Protein AF-C5L821-F1 (afdb_monomer)

Structure (mmCIF, N/CA/C/O backbone):
data_AF-C5L821-F1
#
_entry.id   AF-C5L821-F1
#
loop_
_atom_site.group_PDB
_atom_site.id
_atom_site.type_symbol
_atom_site.label_atom_id
_atom_site.label_alt_id
_atom_site.label_comp_id
_atom_site.label_asym_id
_atom_site.label_entity_id
_atom_site.label_seq_id
_atom_site.pdbx_PDB_ins_code
_atom_site.Cartn_x
_atom_site.Cartn_y
_atom_site.Cartn_z
_atom_site.occupancy
_atom_site.B_iso_or_equiv
_atom_site.auth_seq_id
_atom_site.auth_comp_id
_atom_site.auth_asym_id
_atom_site.auth_atom_id
_atom_site.pdbx_PDB_model_num
ATOM 1 N N . THR A 1 1 ? 1.008 -5.599 20.189 1.00 74.88 1 THR A N 1
ATOM 2 C CA . THR A 1 1 ? 1.388 -6.788 19.383 1.00 74.88 1 THR A CA 1
ATOM 3 C C . THR A 1 1 ? 0.290 -7.284 18.446 1.00 74.88 1 THR A C 1
ATOM 5 O O . THR A 1 1 ? 0.618 -7.687 17.339 1.00 74.88 1 THR A O 1
ATOM 8 N N . ILE A 1 2 ? -1.000 -7.257 18.820 1.0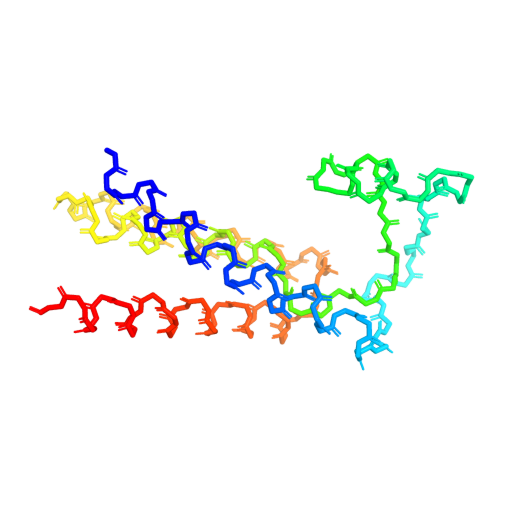0 89.00 2 ILE A N 1
ATOM 9 C CA . ILE A 1 2 ? -2.075 -7.816 17.971 1.00 89.00 2 ILE A CA 1
ATOM 10 C C . ILE A 1 2 ? -2.342 -7.025 16.680 1.00 89.00 2 ILE A C 1
ATOM 12 O O . ILE A 1 2 ? -2.485 -7.634 15.627 1.00 89.00 2 ILE A O 1
ATOM 16 N N . VAL A 1 3 ? -2.323 -5.687 16.737 1.00 91.50 3 VAL A N 1
ATOM 17 C CA . VAL A 1 3 ? -2.521 -4.819 15.560 1.00 91.50 3 VAL A CA 1
ATOM 18 C C . VAL A 1 3 ? -1.458 -5.098 14.500 1.00 91.50 3 VAL A C 1
ATOM 20 O O . VAL A 1 3 ? -1.793 -5.395 13.363 1.00 91.50 3 VAL A O 1
ATOM 23 N N . LEU A 1 4 ? -0.184 -5.132 14.905 1.00 91.12 4 LEU A N 1
ATOM 24 C CA . LEU A 1 4 ? 0.931 -5.418 14.002 1.00 91.12 4 LEU A CA 1
ATOM 25 C C . LEU A 1 4 ? 0.790 -6.782 13.309 1.00 91.12 4 LEU A C 1
ATOM 27 O O . LEU A 1 4 ? 0.979 -6.868 12.102 1.00 91.12 4 LEU A O 1
ATOM 31 N N . LYS A 1 5 ? 0.405 -7.837 14.041 1.00 92.56 5 LYS A N 1
ATOM 32 C CA . LYS A 1 5 ? 0.174 -9.169 13.451 1.00 92.56 5 LYS A CA 1
ATOM 33 C C . LYS A 1 5 ? -0.914 -9.136 12.374 1.00 92.56 5 LYS A C 1
ATOM 35 O O . LYS A 1 5 ? -0.737 -9.732 11.317 1.00 92.56 5 LYS A O 1
ATOM 40 N N . ARG A 1 6 ? -2.017 -8.425 12.633 1.00 93.19 6 ARG A N 1
ATOM 41 C CA . ARG A 1 6 ? -3.134 -8.267 11.685 1.00 93.19 6 ARG A CA 1
ATOM 42 C C . ARG A 1 6 ? -2.693 -7.521 10.431 1.00 93.19 6 ARG A C 1
ATOM 44 O O . ARG A 1 6 ? -2.955 -7.982 9.326 1.00 93.19 6 ARG A O 1
ATOM 51 N N . THR A 1 7 ? -1.974 -6.416 10.607 1.00 93.81 7 THR A N 1
ATOM 52 C CA . THR A 1 7 ? -1.451 -5.618 9.495 1.00 93.81 7 THR A CA 1
ATOM 53 C C . THR A 1 7 ? -0.464 -6.413 8.646 1.00 93.81 7 THR A C 1
ATOM 55 O O . THR A 1 7 ? -0.573 -6.389 7.425 1.00 93.81 7 THR A O 1
ATOM 58 N N . LEU A 1 8 ? 0.456 -7.160 9.267 1.00 94.69 8 LEU A N 1
ATOM 59 C CA . LEU A 1 8 ? 1.422 -7.993 8.545 1.00 94.69 8 LEU A CA 1
ATOM 60 C C . LEU A 1 8 ? 0.746 -9.141 7.788 1.00 94.69 8 LEU A C 1
ATOM 62 O O . LEU A 1 8 ? 1.117 -9.401 6.650 1.00 94.69 8 LEU A O 1
ATOM 66 N N . LEU A 1 9 ? -0.262 -9.794 8.376 1.00 95.19 9 LEU A N 1
ATOM 67 C CA . LEU A 1 9 ? -1.012 -10.859 7.706 1.00 95.19 9 LEU A CA 1
ATOM 68 C C . LEU A 1 9 ? -1.765 -10.336 6.476 1.00 95.19 9 LEU A C 1
ATOM 70 O O . LEU A 1 9 ? -1.649 -10.905 5.394 1.00 95.19 9 LEU A O 1
ATOM 74 N N . LEU A 1 10 ? -2.521 -9.247 6.629 1.00 96.19 10 LEU A N 1
ATOM 75 C CA . LEU A 1 10 ? -3.290 -8.665 5.525 1.00 96.19 10 LEU A CA 1
ATOM 76 C C . LEU A 1 10 ? -2.378 -8.054 4.455 1.00 96.19 10 LEU A C 1
ATOM 78 O O . LEU A 1 10 ? -2.667 -8.172 3.266 1.00 96.19 10 LEU A O 1
ATOM 82 N N . GLY A 1 11 ? -1.248 -7.477 4.870 1.00 95.62 11 GLY A N 1
ATOM 83 C CA . GLY A 1 11 ? -0.178 -7.059 3.970 1.00 95.62 11 GLY A CA 1
ATOM 84 C C . GLY A 1 11 ? 0.380 -8.232 3.172 1.00 95.62 11 GLY A C 1
ATOM 85 O O . GLY A 1 11 ? 0.440 -8.149 1.950 1.00 95.62 11 GLY A O 1
ATOM 86 N N . ALA A 1 12 ? 0.722 -9.341 3.833 1.00 95.00 12 ALA A N 1
ATOM 87 C CA . ALA A 1 12 ? 1.229 -10.539 3.169 1.00 95.00 12 ALA A CA 1
ATOM 88 C C . ALA A 1 12 ? 0.237 -11.069 2.125 1.00 95.00 12 ALA A C 1
ATOM 90 O O . ALA A 1 12 ? 0.629 -11.282 0.986 1.00 95.00 12 ALA A O 1
ATOM 91 N N . ILE A 1 13 ? -1.052 -11.184 2.467 1.00 95.00 13 ILE A N 1
ATOM 92 C CA . ILE A 1 13 ? -2.095 -11.619 1.523 1.00 95.00 13 ILE A CA 1
ATOM 93 C C . ILE A 1 13 ? -2.151 -10.696 0.296 1.00 95.00 13 ILE A C 1
ATOM 95 O O . ILE A 1 13 ? -2.138 -11.180 -0.836 1.00 95.00 13 ILE A O 1
ATOM 99 N N . GLY A 1 14 ? -2.170 -9.375 0.503 1.00 94.94 14 GLY A N 1
ATOM 100 C CA . GLY A 1 14 ? -2.202 -8.406 -0.595 1.00 94.94 14 GLY A CA 1
ATOM 101 C C . GLY A 1 14 ? -0.962 -8.478 -1.492 1.00 94.94 14 GLY A C 1
ATOM 102 O O . GLY A 1 14 ? -1.078 -8.541 -2.715 1.00 94.94 14 GLY A O 1
ATOM 103 N N . TYR A 1 15 ? 0.235 -8.522 -0.901 1.00 92.81 15 TYR A N 1
ATOM 104 C CA . TYR A 1 15 ? 1.484 -8.597 -1.663 1.00 92.81 15 TYR A CA 1
ATOM 105 C C . TYR A 1 15 ? 1.690 -9.940 -2.358 1.00 92.81 15 TYR A C 1
ATOM 107 O O . TYR A 1 15 ? 2.255 -9.960 -3.449 1.00 92.81 15 TYR A O 1
ATOM 115 N N . THR A 1 16 ? 1.207 -11.045 -1.789 1.00 92.38 16 THR A N 1
ATOM 116 C CA . THR A 1 16 ? 1.176 -12.334 -2.487 1.00 92.38 16 THR A CA 1
ATOM 117 C C . THR A 1 16 ? 0.252 -12.263 -3.696 1.00 92.38 16 THR A C 1
ATOM 119 O O . THR A 1 16 ? 0.653 -12.678 -4.779 1.00 92.38 16 THR A O 1
ATOM 122 N N . GLY A 1 17 ? -0.942 -11.676 -3.556 1.00 91.25 17 GLY A N 1
ATOM 123 C CA . GLY A 1 17 ? -1.841 -11.454 -4.690 1.00 91.25 17 GLY A CA 1
ATOM 124 C C . GLY A 1 17 ? -1.177 -10.647 -5.812 1.00 91.25 17 GLY A C 1
ATOM 125 O O . GLY A 1 17 ? -1.283 -11.016 -6.978 1.00 91.25 17 GLY A O 1
ATOM 126 N N . ARG A 1 18 ? -0.414 -9.607 -5.457 1.00 89.88 18 ARG A N 1
ATOM 127 C CA . ARG A 1 18 ? 0.390 -8.828 -6.410 1.00 89.88 18 ARG A CA 1
ATOM 128 C C . ARG A 1 18 ? 1.502 -9.652 -7.060 1.00 89.88 18 ARG A C 1
ATOM 130 O O . ARG A 1 18 ? 1.683 -9.592 -8.270 1.00 89.88 18 ARG A O 1
ATOM 137 N N . ALA A 1 19 ? 2.249 -10.424 -6.275 1.00 88.00 19 ALA A N 1
ATOM 138 C CA . ALA A 1 19 ? 3.327 -11.264 -6.794 1.00 88.00 19 ALA A CA 1
ATOM 139 C C . ALA A 1 19 ? 2.818 -12.301 -7.809 1.00 88.00 19 ALA A C 1
ATOM 141 O O . ALA A 1 19 ? 3.539 -12.643 -8.740 1.00 88.00 19 ALA A O 1
ATOM 142 N N 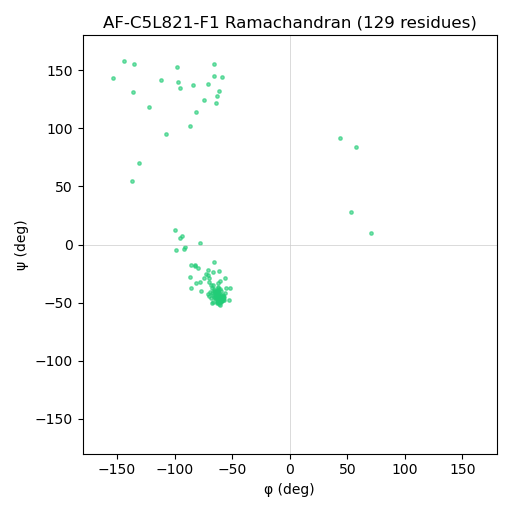. LEU A 1 20 ? 1.575 -12.769 -7.649 1.00 88.88 20 LEU A N 1
ATOM 143 C CA . LEU A 1 20 ? 0.914 -13.657 -8.604 1.00 88.88 20 LEU A CA 1
ATOM 144 C C . LEU A 1 20 ? 0.383 -12.917 -9.837 1.00 88.88 20 LEU A C 1
ATOM 146 O O . LEU A 1 20 ? 0.372 -13.497 -10.916 1.00 88.88 20 LEU A O 1
ATOM 150 N N . SER A 1 21 ? -0.039 -11.657 -9.707 1.00 87.25 21 SER A N 1
ATOM 151 C CA . SER A 1 21 ? -0.615 -10.909 -10.826 1.00 87.25 21 SER A CA 1
ATOM 152 C C . SER A 1 21 ? 0.435 -10.401 -11.817 1.00 87.25 21 SER A C 1
ATOM 154 O O . SER A 1 21 ? 0.221 -10.530 -13.014 1.00 87.25 21 SER A O 1
ATOM 156 N N . VAL A 1 22 ? 1.586 -9.916 -11.337 1.00 83.31 22 VAL A N 1
ATOM 157 C CA . VAL A 1 22 ? 2.679 -9.358 -12.168 1.00 83.31 22 VAL A CA 1
ATOM 158 C C . VAL A 1 22 ? 3.214 -10.297 -13.276 1.00 83.31 22 VAL A C 1
ATOM 160 O O . VAL A 1 22 ? 3.572 -9.830 -14.349 1.00 83.31 22 VAL A O 1
ATOM 163 N N . PRO A 1 23 ? 3.335 -11.623 -13.087 1.00 81.88 23 PRO A N 1
ATOM 164 C CA . PRO A 1 23 ? 3.701 -12.507 -14.199 1.00 81.88 23 PRO A CA 1
ATOM 165 C C . PRO A 1 23 ? 2.518 -12.844 -15.121 1.00 81.88 23 PRO A C 1
ATOM 167 O O . PRO A 1 23 ? 2.731 -13.284 -16.248 1.00 81.88 23 PRO A O 1
ATOM 170 N N . MET A 1 24 ? 1.277 -12.693 -14.646 1.00 83.38 24 MET A N 1
ATOM 171 C CA . MET A 1 24 ? 0.065 -13.039 -15.398 1.00 83.38 24 MET A CA 1
ATOM 172 C C . MET A 1 24 ? -0.416 -11.900 -16.297 1.00 83.38 24 MET A C 1
ATOM 174 O O . MET A 1 24 ? -1.063 -12.152 -17.315 1.00 83.38 24 MET A O 1
ATOM 178 N N . THR A 1 25 ? -0.124 -10.659 -15.924 1.00 78.81 25 THR A N 1
ATOM 179 C CA . THR A 1 25 ? -0.408 -9.474 -16.723 1.00 78.81 25 THR A CA 1
ATOM 180 C C . THR A 1 25 ? 0.845 -9.043 -17.494 1.00 78.81 25 THR A C 1
ATOM 182 O O . THR A 1 25 ? 1.971 -9.393 -17.164 1.00 78.81 25 THR A O 1
ATOM 185 N N . GLN A 1 26 ? 0.653 -8.385 -18.636 1.00 72.94 26 GLN A N 1
ATOM 186 C CA . GLN A 1 26 ? 1.739 -7.862 -19.477 1.00 72.94 26 GLN A CA 1
ATOM 187 C C . GLN A 1 26 ? 1.344 -6.458 -19.938 1.00 72.94 26 GLN A C 1
ATOM 189 O O . GLN A 1 26 ? 1.220 -6.178 -21.130 1.00 72.94 26 GLN A O 1
ATOM 194 N N . LEU A 1 27 ? 1.034 -5.593 -18.970 1.00 79.19 27 LEU A N 1
ATOM 195 C CA . LEU A 1 27 ? 0.633 -4.219 -19.250 1.00 79.19 27 LEU A CA 1
ATOM 196 C C . LEU A 1 27 ? 1.876 -3.330 -19.437 1.00 79.19 27 LEU A C 1
ATOM 198 O O . LEU A 1 27 ? 2.842 -3.460 -18.676 1.00 79.19 27 LEU A O 1
ATOM 202 N N . PRO A 1 28 ? 1.871 -2.429 -20.440 1.00 80.88 28 PRO A N 1
ATOM 203 C CA . PRO A 1 28 ? 2.935 -1.443 -20.600 1.00 80.88 28 PRO A CA 1
ATOM 204 C C . PRO A 1 28 ? 2.933 -0.466 -19.419 1.00 80.88 28 PRO A C 1
ATOM 206 O O . PRO A 1 28 ? 1.908 -0.264 -18.777 1.00 80.88 28 PRO A O 1
ATOM 209 N N . ASN A 1 29 ? 4.072 0.155 -19.118 1.00 82.94 29 ASN A N 1
ATOM 210 C CA . ASN A 1 29 ? 4.119 1.197 -18.093 1.00 82.94 29 ASN A CA 1
ATOM 211 C C . ASN A 1 29 ? 3.416 2.476 -18.601 1.00 82.94 29 ASN A C 1
ATOM 213 O O . ASN A 1 29 ? 3.613 2.844 -19.764 1.00 82.94 29 ASN A O 1
ATOM 217 N N . PRO A 1 30 ? 2.611 3.166 -17.768 1.00 82.81 30 PRO A N 1
ATOM 218 C CA . PRO A 1 30 ? 2.070 4.488 -18.094 1.00 82.81 30 PRO A CA 1
ATOM 219 C C . PRO A 1 30 ? 3.144 5.538 -18.429 1.00 82.81 30 PRO A C 1
ATOM 221 O O . PRO A 1 30 ? 2.874 6.442 -19.221 1.00 82.81 30 PRO A O 1
ATOM 224 N N . ASP A 1 31 ? 4.351 5.421 -17.873 1.00 84.00 31 ASP A N 1
ATOM 225 C CA . ASP A 1 31 ? 5.495 6.255 -18.231 1.00 84.00 31 ASP A CA 1
ATOM 226 C C . ASP A 1 31 ? 6.251 5.675 -19.436 1.00 84.00 31 ASP A C 1
ATOM 228 O O . ASP A 1 31 ? 7.065 4.755 -19.321 1.00 84.00 31 ASP A O 1
ATOM 232 N N . ALA A 1 32 ? 6.014 6.273 -20.606 1.00 82.00 32 ALA A N 1
ATOM 233 C CA . ALA A 1 32 ? 6.686 5.914 -21.854 1.00 82.00 32 ALA A CA 1
ATOM 234 C C . ALA A 1 32 ? 8.200 6.205 -21.850 1.00 82.00 32 ALA A C 1
ATOM 236 O O . ALA A 1 32 ? 8.919 5.713 -22.720 1.00 82.00 32 ALA A O 1
ATOM 237 N N . SER A 1 33 ? 8.693 7.010 -20.904 1.00 85.62 33 SER A N 1
ATOM 238 C CA . SER A 1 33 ? 10.113 7.349 -20.770 1.00 85.62 33 SER A CA 1
ATOM 239 C C . SER A 1 33 ? 10.888 6.415 -19.832 1.00 85.62 33 SER A C 1
ATOM 241 O O . SER A 1 33 ? 12.115 6.521 -19.740 1.00 85.62 33 SER A O 1
ATOM 243 N N . CYS A 1 34 ? 10.199 5.472 -19.182 1.00 84.5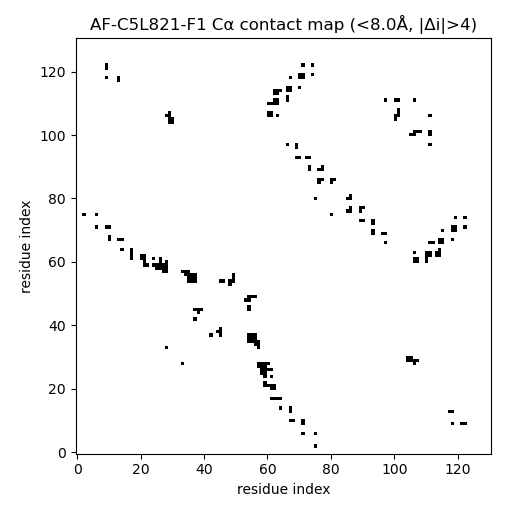6 34 CYS A N 1
ATOM 244 C CA . CYS A 1 34 ? 10.786 4.553 -18.214 1.00 84.56 34 CYS A CA 1
ATOM 245 C C . CYS A 1 34 ? 11.877 3.671 -18.844 1.00 84.56 34 CYS A C 1
ATOM 247 O O . CYS A 1 34 ? 11.673 3.029 -19.878 1.00 84.56 34 CYS A O 1
ATOM 249 N N . LYS A 1 35 ? 13.034 3.581 -18.176 1.00 87.75 35 LYS A N 1
ATOM 250 C CA . LYS A 1 35 ? 14.129 2.664 -18.532 1.00 87.75 35 LYS A CA 1
ATOM 251 C C . LYS A 1 35 ? 14.445 1.756 -17.358 1.00 87.75 35 LYS A C 1
ATOM 253 O O . LYS A 1 35 ? 14.850 2.248 -16.317 1.00 87.75 35 LYS A O 1
ATOM 258 N N . ALA A 1 36 ? 14.287 0.446 -17.530 1.00 85.94 36 ALA A N 1
ATOM 259 C CA . ALA A 1 36 ? 14.466 -0.490 -16.427 1.00 85.94 36 ALA A CA 1
ATOM 260 C C . ALA A 1 36 ? 15.915 -0.456 -15.920 1.00 85.94 36 ALA A C 1
ATOM 262 O O . ALA A 1 36 ? 16.853 -0.611 -16.704 1.00 85.94 36 ALA A O 1
ATOM 263 N N . ILE A 1 37 ? 16.083 -0.278 -14.610 1.00 86.81 37 ILE A N 1
ATOM 264 C CA . ILE A 1 37 ? 17.376 -0.367 -13.928 1.00 86.81 37 ILE A CA 1
ATOM 265 C C . ILE A 1 37 ? 17.358 -1.665 -13.129 1.00 86.81 37 ILE A C 1
ATOM 267 O O . ILE A 1 37 ? 16.804 -1.722 -12.029 1.00 86.81 37 ILE A O 1
ATOM 271 N N . LEU A 1 38 ? 17.914 -2.715 -13.732 1.00 84.56 38 LEU A N 1
ATOM 272 C CA . LEU A 1 38 ? 18.013 -4.052 -13.159 1.00 84.56 38 LEU A CA 1
ATOM 273 C C . LEU A 1 38 ? 19.409 -4.603 -13.428 1.00 84.56 38 LEU A C 1
ATOM 275 O O . LEU A 1 38 ? 19.877 -4.583 -14.566 1.00 84.56 38 LEU A O 1
ATOM 279 N N . ASP A 1 39 ? 20.039 -5.117 -12.379 1.00 86.19 39 ASP A N 1
ATOM 280 C CA . ASP A 1 39 ? 21.180 -6.010 -12.515 1.00 86.19 39 ASP A CA 1
ATOM 281 C C . ASP A 1 39 ? 20.653 -7.426 -12.796 1.00 86.19 39 ASP A C 1
ATOM 283 O O . ASP A 1 39 ? 19.953 -8.026 -11.968 1.00 86.19 39 ASP A O 1
ATOM 287 N N . TRP A 1 40 ? 20.942 -7.921 -13.999 1.00 82.12 40 TRP A N 1
ATOM 288 C CA . TRP A 1 40 ? 20.514 -9.234 -14.477 1.00 82.12 40 TRP A CA 1
ATOM 289 C C . TRP A 1 40 ? 21.414 -10.369 -13.987 1.00 82.12 40 TRP A C 1
ATOM 291 O O . TRP A 1 40 ? 20.964 -11.515 -13.975 1.00 82.12 40 TRP A O 1
ATOM 301 N N . ASP A 1 41 ? 22.632 -10.067 -13.533 1.00 89.31 41 ASP A N 1
ATOM 302 C CA . ASP A 1 41 ? 23.551 -11.067 -12.982 1.00 89.31 41 ASP A CA 1
ATOM 303 C C . ASP A 1 41 ? 23.097 -11.502 -11.577 1.00 89.31 41 ASP A C 1
ATOM 305 O O . ASP A 1 41 ? 23.278 -12.653 -11.161 1.00 89.31 41 ASP A O 1
ATOM 309 N N . HIS A 1 42 ? 22.420 -10.603 -10.857 1.00 89.19 42 HIS A N 1
ATOM 310 C CA . HIS A 1 42 ? 21.877 -10.841 -9.521 1.00 89.19 42 HIS A CA 1
ATOM 311 C C . HIS A 1 42 ? 20.401 -10.419 -9.400 1.00 89.19 42 HIS A C 1
ATOM 313 O O . HIS A 1 42 ? 20.064 -9.492 -8.654 1.00 89.19 42 HIS A O 1
ATOM 319 N N . PRO A 1 43 ? 19.468 -11.145 -10.049 1.00 84.31 43 PRO A N 1
ATOM 320 C CA . PRO A 1 43 ? 18.062 -10.745 -10.128 1.00 84.31 43 PRO A CA 1
ATOM 321 C C . PRO A 1 43 ? 17.381 -10.678 -8.755 1.00 84.31 43 PRO A C 1
ATOM 323 O O . PRO A 1 43 ? 16.533 -9.819 -8.523 1.00 84.31 43 PRO A O 1
ATOM 326 N N . LEU A 1 44 ? 17.776 -11.539 -7.809 1.00 86.69 44 LEU A N 1
ATOM 327 C CA . LEU A 1 44 ? 17.243 -11.513 -6.443 1.00 86.69 44 LEU A CA 1
ATOM 328 C C . LEU A 1 44 ? 17.618 -10.225 -5.701 1.00 86.69 44 LEU A C 1
ATOM 330 O O . LEU A 1 44 ? 16.783 -9.663 -4.997 1.00 86.69 44 LEU A O 1
ATOM 334 N N . ILE A 1 45 ? 18.850 -9.742 -5.878 1.00 87.44 45 ILE A N 1
ATOM 335 C CA . ILE A 1 45 ? 19.313 -8.494 -5.262 1.00 87.44 45 ILE A CA 1
ATOM 336 C C . ILE A 1 45 ? 18.569 -7.317 -5.894 1.00 87.44 45 ILE A C 1
ATOM 338 O O . ILE A 1 45 ? 18.016 -6.493 -5.169 1.00 87.44 45 ILE A O 1
ATOM 342 N N . SER A 1 46 ? 18.459 -7.295 -7.225 1.00 85.06 46 SER A N 1
ATOM 343 C CA . SER A 1 46 ? 17.676 -6.292 -7.955 1.00 85.06 46 SER A CA 1
ATOM 344 C C . SER A 1 46 ? 16.239 -6.200 -7.441 1.00 85.06 46 SER A C 1
ATOM 346 O O . SER A 1 46 ? 15.774 -5.109 -7.129 1.00 85.06 46 SER A O 1
ATOM 348 N N . ILE A 1 47 ? 15.550 -7.332 -7.258 1.00 82.56 47 ILE A N 1
ATOM 349 C CA . ILE A 1 47 ? 14.170 -7.363 -6.742 1.00 82.56 47 ILE A CA 1
ATOM 350 C C . ILE A 1 47 ? 14.084 -6.820 -5.308 1.00 82.56 47 ILE A C 1
ATOM 352 O O . ILE A 1 47 ? 13.154 -6.076 -4.993 1.00 82.56 47 ILE A O 1
ATOM 356 N N . LEU A 1 48 ? 15.050 -7.139 -4.441 1.00 86.25 48 LEU A N 1
ATOM 357 C CA . LEU A 1 48 ? 15.092 -6.633 -3.061 1.00 86.25 48 LEU A CA 1
ATOM 358 C C . LEU A 1 48 ? 15.320 -5.117 -2.983 1.00 86.25 48 LEU A C 1
ATOM 360 O O . LEU A 1 48 ? 14.943 -4.494 -1.991 1.00 86.25 48 LEU A O 1
ATOM 364 N N . LEU A 1 49 ? 15.910 -4.523 -4.019 1.00 87.31 49 LEU A N 1
ATOM 365 C CA . LEU A 1 49 ? 16.180 -3.090 -4.120 1.00 87.31 49 LEU A CA 1
ATOM 366 C C . LEU A 1 49 ? 14.995 -2.286 -4.681 1.00 87.31 49 LEU A C 1
ATOM 368 O O . LEU A 1 49 ? 14.931 -1.072 -4.465 1.00 87.31 49 LEU A O 1
ATOM 372 N N . VAL A 1 50 ? 14.028 -2.942 -5.338 1.00 84.38 50 VAL A N 1
ATOM 373 C CA . VAL A 1 50 ? 12.843 -2.288 -5.928 1.00 84.38 50 VAL A CA 1
ATOM 374 C C . VAL A 1 50 ? 12.018 -1.486 -4.911 1.00 84.38 50 VAL A C 1
ATOM 376 O O . VAL A 1 50 ? 11.683 -0.339 -5.206 1.00 84.38 50 VAL A O 1
ATOM 379 N N . PRO A 1 51 ? 11.710 -1.994 -3.699 1.00 80.00 51 PRO A N 1
ATOM 380 C CA . PRO A 1 51 ? 10.945 -1.231 -2.708 1.00 80.00 51 PRO A CA 1
ATOM 381 C C . PRO A 1 51 ? 11.630 0.061 -2.245 1.00 80.00 51 PRO A C 1
ATOM 383 O O . PRO A 1 51 ? 10.957 0.966 -1.761 1.00 80.00 51 PRO A O 1
ATOM 386 N N . PHE A 1 52 ? 12.955 0.150 -2.386 1.00 83.44 52 PHE A N 1
ATOM 387 C CA . PHE A 1 52 ? 13.744 1.324 -2.012 1.00 83.44 52 PHE A CA 1
ATOM 388 C C . PHE A 1 52 ? 13.919 2.318 -3.168 1.00 83.44 52 PHE A C 1
ATOM 390 O O . PHE A 1 52 ? 14.560 3.350 -2.989 1.00 83.44 52 PHE A O 1
ATOM 397 N N . GLY A 1 53 ? 13.394 2.005 -4.359 1.00 82.00 53 GLY A N 1
ATOM 398 C CA . GLY A 1 53 ? 13.596 2.804 -5.569 1.00 82.00 53 GLY A CA 1
ATOM 399 C C . GLY A 1 53 ? 15.022 2.741 -6.127 1.00 82.00 53 GLY A C 1
ATOM 400 O O . GLY A 1 53 ? 15.356 3.506 -7.026 1.00 82.00 53 GLY A O 1
ATOM 401 N N . LEU A 1 54 ? 15.863 1.839 -5.608 1.00 85.44 54 LEU A N 1
ATOM 402 C CA . LEU A 1 54 ? 17.248 1.646 -6.057 1.00 85.44 54 LEU A CA 1
ATOM 403 C C . LEU A 1 54 ? 17.341 0.749 -7.302 1.00 85.44 54 LEU A C 1
ATOM 405 O O . LEU A 1 54 ? 18.344 0.767 -8.007 1.00 85.44 54 LEU A O 1
ATOM 409 N N . ALA A 1 55 ? 16.280 -0.002 -7.584 1.00 86.12 55 ALA A N 1
ATOM 410 C CA . ALA A 1 55 ? 16.049 -0.725 -8.827 1.00 86.12 55 ALA A CA 1
ATOM 411 C C . ALA A 1 55 ? 14.595 -0.493 -9.255 1.00 86.12 55 ALA A C 1
ATOM 413 O O . ALA A 1 55 ? 13.741 -0.207 -8.414 1.00 86.12 55 ALA A O 1
ATOM 414 N N . HIS A 1 56 ? 14.283 -0.611 -10.542 1.00 83.69 56 HIS A N 1
ATOM 415 C CA . HIS A 1 56 ? 12.892 -0.540 -10.991 1.00 83.69 56 HIS A CA 1
ATOM 416 C C . HIS A 1 56 ? 12.662 -1.292 -12.296 1.00 83.69 56 HIS A C 1
ATOM 418 O O . HIS A 1 56 ? 13.492 -1.296 -13.208 1.00 83.69 56 HIS A O 1
ATOM 424 N N . THR A 1 57 ? 11.489 -1.914 -12.379 1.00 82.81 57 THR A N 1
ATOM 425 C CA . THR A 1 57 ? 10.985 -2.581 -13.574 1.00 82.81 57 THR A CA 1
ATOM 426 C C . THR A 1 57 ? 10.082 -1.610 -14.333 1.00 82.81 57 THR A C 1
ATOM 428 O O . THR A 1 57 ? 9.221 -0.960 -13.747 1.00 82.81 57 THR A O 1
ATOM 431 N N . CYS A 1 58 ? 10.254 -1.519 -15.651 1.00 79.88 58 CYS A N 1
ATOM 432 C CA . CYS A 1 58 ? 9.332 -0.774 -16.520 1.00 79.88 58 CYS A CA 1
ATOM 433 C C . CYS A 1 58 ? 8.238 -1.660 -17.119 1.00 79.88 58 CYS A C 1
ATOM 435 O O . CYS A 1 58 ? 7.501 -1.221 -17.993 1.00 79.88 58 CYS A O 1
ATOM 437 N N . ALA A 1 59 ? 8.157 -2.913 -16.684 1.00 70.62 59 ALA A N 1
ATOM 438 C CA . ALA A 1 59 ? 7.122 -3.844 -17.085 1.00 70.62 59 ALA A CA 1
ATOM 439 C C . ALA A 1 59 ? 6.223 -4.140 -15.888 1.00 70.62 59 ALA A C 1
ATOM 441 O O . ALA A 1 59 ? 6.706 -4.240 -14.758 1.00 70.62 59 ALA A O 1
ATOM 442 N N . ASP A 1 60 ? 4.939 -4.257 -16.203 1.00 66.69 60 ASP A N 1
ATOM 443 C CA . ASP A 1 60 ? 3.835 -4.672 -15.356 1.00 66.69 60 ASP A CA 1
ATOM 444 C C . ASP A 1 60 ? 3.788 -4.084 -13.936 1.00 66.69 60 ASP A C 1
ATOM 446 O O . ASP A 1 60 ? 4.315 -4.610 -12.952 1.00 66.69 60 ASP A O 1
ATOM 450 N N . VAL A 1 61 ? 3.075 -2.965 -13.849 1.00 76.62 61 VAL A N 1
ATOM 451 C CA . VAL A 1 61 ? 2.776 -2.250 -12.608 1.00 76.62 61 VAL A CA 1
ATOM 452 C C . VAL A 1 61 ? 1.366 -2.555 -12.084 1.00 76.62 61 VAL A C 1
ATOM 454 O O . VAL A 1 61 ? 0.899 -1.865 -11.167 1.00 76.62 61 VAL A O 1
ATOM 457 N N . PHE A 1 62 ? 0.706 -3.585 -12.636 1.00 84.00 62 PHE A N 1
ATOM 458 C CA . PHE A 1 62 ? -0.629 -4.011 -12.233 1.00 84.00 62 PHE A CA 1
ATOM 459 C C . PHE A 1 62 ? -0.661 -4.387 -10.749 1.00 84.00 62 PHE A C 1
ATOM 461 O O . PHE A 1 62 ? 0.292 -4.936 -10.190 1.00 84.00 62 PHE A O 1
ATOM 468 N N . TYR A 1 63 ? -1.791 -4.079 -10.109 1.00 87.06 63 TYR A N 1
ATOM 469 C CA . TYR A 1 63 ? -2.005 -4.240 -8.672 1.00 87.06 63 TYR A CA 1
ATOM 470 C C . TYR A 1 63 ? -0.973 -3.452 -7.833 1.00 87.06 63 TYR A C 1
ATOM 472 O O . TYR A 1 63 ? 0.036 -3.974 -7.355 1.00 87.06 63 TYR A O 1
ATOM 480 N N . SER A 1 64 ? -1.241 -2.157 -7.619 1.00 90.44 64 SER A N 1
ATOM 481 C CA . SER A 1 64 ? -0.274 -1.245 -6.992 1.00 90.44 64 SER A CA 1
ATOM 482 C C . SER A 1 64 ? 0.057 -1.611 -5.539 1.00 90.44 64 SER A C 1
ATOM 484 O O . SER A 1 64 ? -0.799 -1.602 -4.652 1.00 90.44 64 SER A O 1
ATOM 486 N N . GLY A 1 65 ? 1.346 -1.847 -5.271 1.00 89.69 65 GLY A N 1
ATOM 487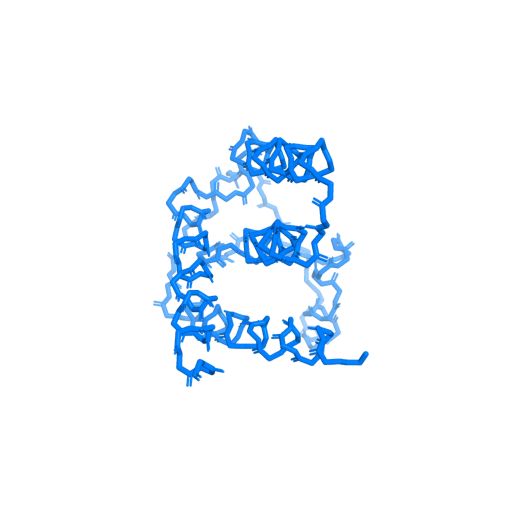 C CA . GLY A 1 65 ? 1.853 -2.127 -3.926 1.00 89.69 65 GLY A CA 1
ATOM 488 C C . GLY A 1 65 ? 1.735 -0.942 -2.963 1.00 89.69 65 GLY A C 1
ATOM 489 O O . GLY A 1 65 ? 1.453 -1.151 -1.785 1.00 89.69 65 GLY A O 1
ATOM 490 N N . HIS A 1 66 ? 1.894 0.289 -3.460 1.00 91.44 66 HIS A N 1
ATOM 491 C CA . HIS A 1 66 ? 1.725 1.503 -2.657 1.00 91.44 66 HIS A CA 1
ATOM 492 C C . HIS A 1 66 ? 0.275 1.663 -2.194 1.00 91.44 66 HIS A C 1
ATOM 494 O O . HIS A 1 66 ? 0.021 1.988 -1.035 1.00 91.44 66 HIS A O 1
ATOM 500 N N . SER A 1 67 ? -0.686 1.362 -3.070 1.00 95.06 67 SER A N 1
ATOM 501 C CA . SER A 1 67 ? -2.108 1.395 -2.725 1.00 95.06 67 SER A CA 1
ATOM 502 C C . SER A 1 67 ? -2.462 0.389 -1.634 1.00 95.06 67 SER A C 1
ATOM 504 O O . SER A 1 67 ? -3.243 0.730 -0.746 1.00 95.06 67 SER A O 1
ATOM 506 N N . ILE A 1 68 ? -1.852 -0.805 -1.636 1.00 95.50 68 ILE A N 1
ATOM 507 C CA . ILE A 1 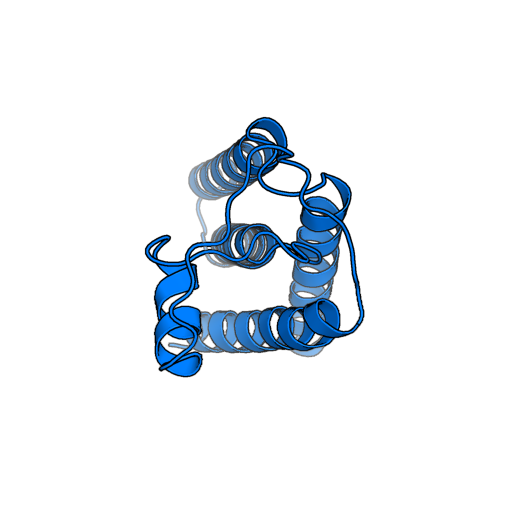68 ? -2.006 -1.790 -0.550 1.00 95.50 68 ILE A CA 1
ATOM 508 C C . ILE A 1 68 ? -1.502 -1.202 0.776 1.00 95.50 68 ILE A C 1
ATOM 510 O O . ILE A 1 68 ? -2.248 -1.189 1.757 1.00 95.50 68 ILE A O 1
ATOM 514 N N . SER A 1 69 ? -0.269 -0.674 0.817 1.00 95.06 69 SER A N 1
ATOM 515 C CA . SER A 1 69 ? 0.315 -0.125 2.054 1.00 95.06 69 SER A CA 1
ATOM 516 C C . SER A 1 69 ? -0.497 1.039 2.604 1.00 95.06 69 SER A C 1
ATOM 518 O O . SER A 1 69 ? -0.803 1.066 3.795 1.00 95.06 69 SER A O 1
ATOM 520 N N . VAL A 1 70 ? -0.848 1.997 1.741 1.00 96.56 70 VAL A N 1
ATOM 521 C CA . VAL A 1 70 ? -1.563 3.216 2.132 1.00 96.56 70 VAL A CA 1
ATOM 522 C C . VAL A 1 70 ? -2.958 2.863 2.629 1.00 96.56 70 VAL A C 1
ATOM 524 O O . VAL A 1 70 ? -3.346 3.310 3.703 1.00 96.56 70 VAL A O 1
ATOM 527 N N . THR A 1 71 ? -3.681 1.990 1.921 1.00 97.06 71 THR A N 1
ATOM 528 C CA . THR A 1 71 ? -5.021 1.559 2.345 1.00 97.06 71 THR A CA 1
ATOM 529 C C . THR A 1 71 ? -4.970 0.823 3.682 1.00 97.06 71 THR A C 1
ATOM 531 O O . THR A 1 71 ? -5.761 1.136 4.571 1.00 97.06 71 THR A O 1
ATOM 534 N N . LEU A 1 72 ? -4.022 -0.105 3.877 1.00 96.62 72 LEU A N 1
ATOM 535 C CA . LEU A 1 72 ? -3.840 -0.780 5.169 1.00 96.62 72 LEU A CA 1
ATOM 536 C C . LEU A 1 72 ? -3.515 0.211 6.284 1.00 96.62 72 LEU A C 1
ATOM 538 O O . LEU A 1 72 ? -4.120 0.133 7.350 1.00 96.62 72 LEU A O 1
ATOM 542 N N . ALA A 1 73 ? -2.595 1.147 6.050 1.00 96.19 73 ALA A N 1
ATOM 543 C CA . ALA A 1 73 ? -2.233 2.161 7.032 1.00 96.19 73 ALA A CA 1
ATOM 544 C C . ALA A 1 73 ? -3.440 3.033 7.407 1.00 96.19 73 ALA A C 1
ATOM 546 O O . ALA A 1 73 ? -3.698 3.233 8.593 1.00 96.19 73 ALA A O 1
ATOM 547 N N . THR A 1 74 ? -4.228 3.482 6.425 1.00 96.94 74 THR A N 1
ATOM 548 C CA . THR A 1 74 ? -5.446 4.266 6.661 1.00 96.94 74 THR A CA 1
ATOM 549 C C . THR A 1 74 ? -6.498 3.470 7.432 1.00 96.94 74 THR A C 1
ATOM 551 O O . THR A 1 74 ? -7.088 4.009 8.365 1.00 96.94 74 THR A O 1
ATOM 554 N N . MET A 1 75 ? -6.715 2.190 7.112 1.00 96.25 75 MET A N 1
ATOM 555 C CA . MET A 1 75 ? -7.672 1.341 7.837 1.00 96.25 75 MET A CA 1
ATOM 556 C C . MET A 1 75 ? -7.223 1.057 9.275 1.00 96.25 75 MET A C 1
ATOM 558 O O . MET A 1 75 ? -8.027 1.153 10.202 1.00 96.25 75 MET A O 1
ATOM 562 N N . VAL A 1 76 ? -5.931 0.779 9.483 1.00 95.44 76 VAL A N 1
ATOM 563 C CA . VAL A 1 76 ? -5.346 0.636 10.825 1.00 95.44 76 VAL A CA 1
ATOM 564 C C . VAL A 1 76 ? -5.555 1.921 11.622 1.00 95.44 76 VAL A C 1
ATOM 566 O O . VAL A 1 76 ? -6.013 1.878 12.763 1.00 95.44 76 VAL A O 1
ATOM 569 N N . TRP A 1 77 ? -5.253 3.071 11.022 1.00 96.00 77 TRP A N 1
ATOM 570 C CA . TRP A 1 77 ? -5.423 4.365 11.672 1.00 96.00 77 TRP A CA 1
ATOM 571 C C . TRP A 1 77 ? -6.888 4.610 12.043 1.00 96.00 77 TRP A C 1
ATOM 573 O O . TRP A 1 77 ? -7.176 5.030 13.164 1.00 96.00 77 TRP A O 1
ATOM 583 N N . TRP A 1 78 ? -7.812 4.314 11.130 1.00 95.94 78 TRP A N 1
ATOM 584 C CA . TRP A 1 78 ? -9.243 4.518 11.322 1.00 95.94 78 TRP A CA 1
ATOM 585 C C . TRP A 1 78 ? -9.818 3.664 12.459 1.00 95.94 78 TRP A C 1
ATOM 587 O O . TRP A 1 78 ? -10.482 4.199 13.350 1.00 95.94 78 TRP A O 1
ATOM 597 N N . ASP A 1 79 ? -9.534 2.360 12.464 1.00 94.12 79 ASP A N 1
ATOM 598 C CA . ASP A 1 79 ? -10.150 1.418 13.405 1.00 94.12 79 ASP A CA 1
ATOM 599 C C . ASP A 1 79 ? -9.476 1.414 14.785 1.00 94.12 79 ASP A C 1
ATOM 601 O O . ASP A 1 79 ? -10.156 1.222 15.795 1.00 94.12 79 ASP A O 1
ATOM 605 N N . TYR A 1 80 ? -8.160 1.647 14.860 1.00 93.56 80 TYR A N 1
ATOM 606 C CA . TYR A 1 80 ? -7.409 1.550 16.122 1.00 93.56 80 TYR A CA 1
ATOM 607 C C . TYR A 1 80 ? -7.152 2.892 16.817 1.00 93.56 80 TYR A C 1
ATOM 609 O O . TYR A 1 80 ? -6.651 2.900 17.941 1.00 93.56 80 TYR A O 1
ATOM 617 N N . THR A 1 81 ? -7.523 4.022 16.211 1.00 94.50 81 THR A N 1
ATOM 618 C CA . THR A 1 81 ? -7.428 5.340 16.862 1.00 94.50 81 THR A CA 1
ATOM 619 C C . THR A 1 81 ? -8.764 5.753 17.469 1.00 94.50 81 THR A C 1
ATOM 621 O O . THR A 1 81 ? -9.811 5.562 16.854 1.00 94.50 81 THR A O 1
ATOM 624 N N . SER A 1 82 ? -8.757 6.363 18.656 1.00 92.56 82 SER A N 1
ATOM 625 C CA . SER A 1 82 ? -9.972 6.832 19.345 1.00 92.56 82 SER A CA 1
ATOM 626 C C . SER A 1 82 ? -10.427 8.231 18.911 1.00 92.56 82 SER A C 1
ATOM 628 O O . SER A 1 82 ? -11.622 8.485 18.793 1.00 92.56 82 SER A O 1
ATOM 630 N N . SER A 1 83 ? -9.484 9.141 18.654 1.00 96.81 83 SER A N 1
ATOM 631 C CA . SER A 1 83 ? -9.780 10.534 18.302 1.00 96.81 83 SER A CA 1
ATOM 632 C C . SER A 1 83 ? -10.300 10.671 16.871 1.00 96.81 83 SER A C 1
ATOM 634 O O . SER A 1 83 ? -9.612 10.305 15.916 1.00 96.81 83 SER A O 1
ATOM 636 N N . ILE A 1 84 ? -11.479 11.282 16.716 1.00 95.19 84 ILE A N 1
ATOM 637 C CA . ILE A 1 84 ? -12.073 11.572 15.404 1.00 95.19 84 ILE A CA 1
ATOM 638 C C . ILE A 1 84 ? -11.190 12.494 14.557 1.00 95.19 84 ILE A C 1
ATOM 640 O O . ILE A 1 84 ? -11.035 12.253 13.366 1.00 95.19 84 ILE A O 1
ATOM 644 N N . ALA A 1 85 ? -10.545 13.494 15.167 1.00 96.50 85 ALA A N 1
ATOM 645 C CA . ALA A 1 85 ? -9.642 14.397 14.455 1.00 96.50 85 ALA A CA 1
ATOM 646 C C . ALA A 1 85 ? -8.461 13.629 13.845 1.00 96.50 85 ALA A C 1
ATOM 648 O O . ALA A 1 85 ? -8.116 13.829 12.684 1.00 96.50 85 ALA A O 1
ATOM 649 N N . SER A 1 86 ? -7.900 12.682 14.601 1.00 95.81 86 SER A N 1
ATOM 650 C CA . SER A 1 86 ? -6.815 11.829 14.116 1.00 95.81 86 SER A CA 1
ATOM 651 C C . SER A 1 86 ? -7.283 10.879 13.007 1.00 95.81 86 SER A C 1
ATOM 653 O O . SER A 1 86 ? -6.573 10.683 12.026 1.00 95.81 86 SER A O 1
ATOM 655 N N . ARG A 1 87 ? -8.508 10.345 13.097 1.00 96.75 87 ARG A N 1
ATOM 656 C CA . ARG A 1 87 ? -9.105 9.532 12.024 1.00 96.75 87 ARG A CA 1
ATOM 657 C C . ARG A 1 87 ? -9.292 10.321 10.730 1.00 96.75 87 ARG A C 1
ATOM 659 O O . ARG A 1 87 ? -8.936 9.826 9.665 1.00 96.75 87 ARG A O 1
ATOM 666 N N . LEU A 1 88 ? -9.824 11.541 10.820 1.00 96.81 88 LEU A N 1
ATOM 667 C CA . LEU A 1 88 ? -9.999 12.426 9.666 1.00 96.81 88 LEU A CA 1
ATOM 668 C C . LEU A 1 88 ? -8.653 12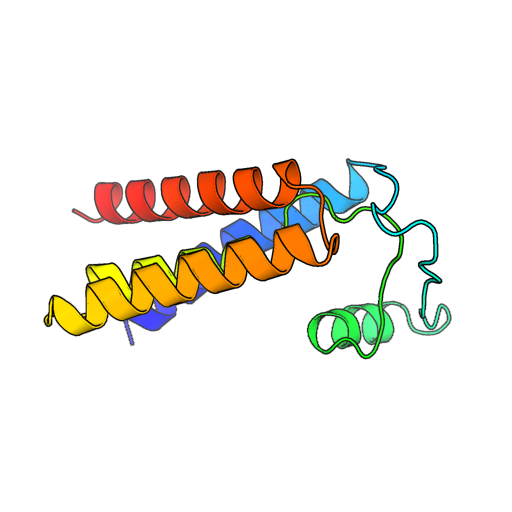.810 9.051 1.00 96.81 88 LEU A C 1
ATOM 670 O O . LEU A 1 88 ? -8.524 12.800 7.830 1.00 96.81 88 LEU A O 1
ATOM 674 N N . PHE A 1 89 ? -7.641 13.070 9.881 1.00 96.38 89 PHE A N 1
ATOM 675 C CA . PHE A 1 89 ? -6.280 13.312 9.414 1.00 96.38 89 PHE A CA 1
ATOM 676 C C . PHE A 1 89 ? -5.706 12.101 8.666 1.00 96.38 89 PHE A C 1
ATOM 678 O O . PHE A 1 89 ? -5.232 12.249 7.543 1.00 96.38 89 PHE A O 1
ATOM 685 N N . GLY A 1 90 ? -5.803 10.895 9.237 1.00 96.06 90 GLY A N 1
ATOM 686 C CA . GLY A 1 90 ? -5.331 9.667 8.590 1.00 96.06 90 GLY A CA 1
ATOM 687 C C . GLY A 1 90 ? -6.061 9.359 7.277 1.00 96.06 90 GLY A C 1
ATOM 688 O O . GLY A 1 90 ? -5.437 8.914 6.312 1.00 96.06 90 GLY A O 1
ATOM 689 N N . LEU A 1 91 ? -7.367 9.641 7.210 1.00 96.94 91 LEU A N 1
ATOM 690 C CA . LEU A 1 91 ? -8.159 9.515 5.986 1.00 96.94 91 LEU A CA 1
ATOM 691 C C . LEU A 1 91 ? -7.715 10.525 4.922 1.00 96.94 91 LEU A C 1
ATOM 693 O O . LEU A 1 91 ? -7.451 10.135 3.787 1.00 96.94 91 LEU A O 1
ATOM 697 N N . PHE A 1 92 ? -7.596 11.802 5.291 1.00 97.25 92 PHE A N 1
ATOM 698 C CA . PHE A 1 92 ? -7.113 12.853 4.397 1.00 97.25 92 PHE A CA 1
ATOM 699 C C . PHE A 1 92 ? -5.720 12.522 3.853 1.00 97.25 92 PHE A C 1
ATOM 701 O O . PHE A 1 92 ? -5.510 12.562 2.644 1.00 97.25 92 PHE A O 1
ATOM 708 N N . TRP A 1 93 ? -4.791 12.127 4.726 1.00 96.69 93 TRP A N 1
ATOM 709 C CA . TRP A 1 93 ? -3.423 11.777 4.348 1.00 96.69 93 TRP A CA 1
ATOM 710 C C . TRP A 1 93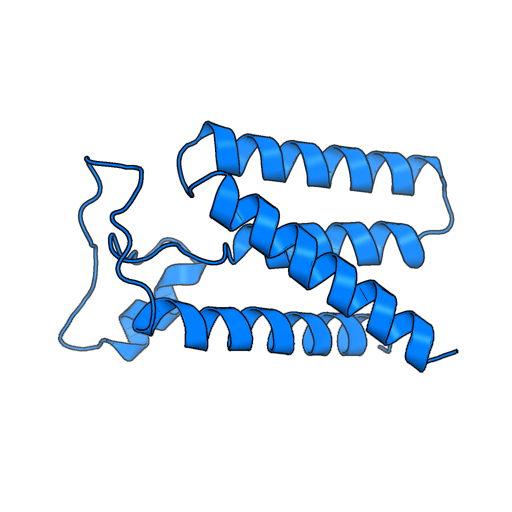 ? -3.363 10.565 3.410 1.00 96.69 93 TRP A C 1
ATOM 712 O O . TRP A 1 93 ? -2.620 10.569 2.426 1.00 96.69 93 TRP A O 1
ATOM 722 N N . GLY A 1 94 ? -4.180 9.542 3.676 1.00 96.75 94 GLY A N 1
ATOM 723 C CA . GLY A 1 94 ? -4.299 8.371 2.810 1.00 96.75 94 GLY A CA 1
ATOM 724 C C . GLY A 1 94 ? -4.824 8.725 1.420 1.00 96.75 94 GLY A C 1
ATOM 725 O O . GLY A 1 94 ? -4.206 8.366 0.418 1.00 96.75 94 GLY A O 1
ATOM 726 N N . LEU A 1 95 ? -5.920 9.486 1.349 1.00 96.69 95 LEU A N 1
ATOM 727 C CA . LEU A 1 95 ? -6.500 9.943 0.081 1.00 96.69 95 LEU A CA 1
ATOM 728 C C . LEU A 1 95 ? -5.538 10.843 -0.697 1.00 96.69 95 LEU A C 1
ATOM 730 O O . LEU A 1 95 ? -5.364 10.651 -1.897 1.00 96.69 95 LEU A O 1
ATOM 734 N N . PHE A 1 96 ? -4.874 11.778 -0.017 1.00 96.62 96 PHE A N 1
ATOM 735 C CA . PHE A 1 96 ? -3.861 12.639 -0.619 1.00 96.62 96 PHE A CA 1
ATOM 736 C C . PHE A 1 96 ? -2.718 11.818 -1.228 1.00 96.62 96 PHE A C 1
ATOM 738 O O . PHE A 1 96 ? -2.344 12.039 -2.375 1.00 96.62 96 PHE A O 1
ATOM 745 N N . THR A 1 97 ? -2.215 10.813 -0.507 1.00 94.81 97 THR A N 1
ATOM 746 C CA . THR A 1 97 ? -1.139 9.945 -1.006 1.00 94.81 97 THR A CA 1
ATOM 747 C C . THR A 1 97 ? -1.582 9.145 -2.236 1.00 94.81 97 THR A C 1
ATOM 749 O O . THR A 1 97 ? -0.846 9.069 -3.218 1.00 94.81 97 THR A O 1
ATOM 752 N N . LEU A 1 98 ? -2.800 8.590 -2.231 1.00 94.75 98 LEU A N 1
ATOM 753 C CA . LEU A 1 98 ? -3.363 7.896 -3.397 1.00 94.75 98 LEU A CA 1
ATOM 754 C C . LEU A 1 98 ? -3.517 8.839 -4.602 1.00 94.75 98 LEU 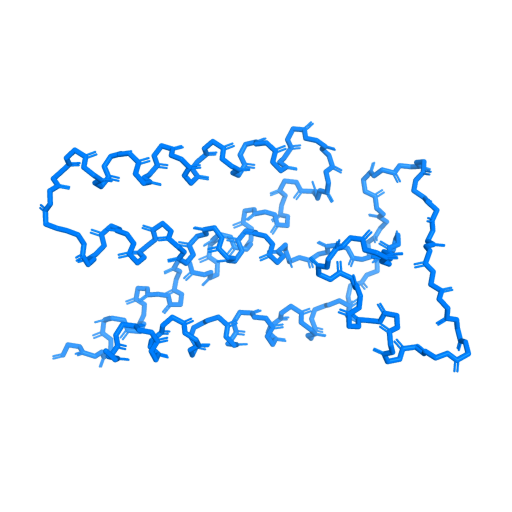A C 1
ATOM 756 O O . LEU A 1 98 ? -3.201 8.448 -5.724 1.00 94.75 98 LEU A O 1
ATOM 760 N N . LEU A 1 99 ? -3.947 10.085 -4.377 1.00 94.38 99 LEU A N 1
ATOM 761 C CA . LEU A 1 99 ? -4.040 11.113 -5.419 1.00 94.38 99 LEU A CA 1
ATOM 762 C C . LEU A 1 99 ? -2.674 11.466 -6.006 1.00 94.38 99 LEU A C 1
ATOM 764 O O . LEU A 1 99 ? -2.571 11.607 -7.224 1.00 94.38 99 LEU A O 1
ATOM 768 N N . VAL A 1 100 ? -1.630 11.565 -5.179 1.00 93.19 100 VAL A N 1
ATOM 769 C CA . VAL A 1 100 ? -0.257 11.792 -5.651 1.00 93.19 100 VAL A CA 1
ATOM 770 C C . VAL A 1 100 ? 0.197 10.634 -6.536 1.00 93.19 100 VAL A C 1
ATOM 772 O O . VAL A 1 100 ? 0.668 10.888 -7.637 1.00 93.19 100 VAL A O 1
ATOM 775 N N . ILE A 1 101 ? -0.017 9.380 -6.119 1.00 90.50 101 ILE A N 1
ATOM 776 C CA . ILE A 1 101 ? 0.370 8.189 -6.902 1.00 90.50 101 ILE A CA 1
ATOM 777 C C . ILE A 1 101 ? -0.315 8.163 -8.278 1.00 90.50 101 ILE A C 1
ATOM 779 O O . ILE A 1 101 ? 0.309 7.794 -9.271 1.00 90.50 101 ILE A O 1
ATOM 783 N N . MET A 1 102 ? -1.591 8.553 -8.346 1.00 90.31 102 MET A N 1
ATOM 784 C CA . MET A 1 102 ? -2.314 8.646 -9.619 1.00 90.31 102 MET A CA 1
ATOM 785 C C . MET A 1 102 ? -1.819 9.822 -10.471 1.00 90.31 102 MET A C 1
ATOM 787 O O . MET A 1 102 ? -1.631 9.671 -11.674 1.00 90.31 102 MET A O 1
ATOM 791 N N . SER A 1 103 ? -1.587 10.982 -9.852 1.00 89.19 103 SER A N 1
ATOM 792 C CA . SER A 1 103 ? -1.180 12.213 -10.545 1.00 89.19 103 SER A CA 1
ATOM 793 C C . SER A 1 103 ? 0.246 12.156 -11.093 1.00 89.19 103 SER A C 1
ATOM 795 O O . SER A 1 103 ? 0.537 12.794 -12.098 1.00 89.19 103 SER A O 1
ATOM 797 N N . THR A 1 104 ? 1.144 11.395 -10.464 1.00 86.31 104 THR A N 1
ATOM 798 C CA . THR A 1 104 ? 2.514 11.196 -10.964 1.00 86.31 104 THR A CA 1
ATOM 799 C C . THR A 1 104 ? 2.589 10.193 -12.111 1.00 86.31 104 THR A C 1
ATOM 801 O O . THR A 1 104 ? 3.686 9.917 -12.586 1.00 86.31 104 THR A O 1
ATOM 804 N N . HIS A 1 105 ? 1.451 9.635 -12.549 1.00 80.75 105 HIS A N 1
ATOM 805 C CA . HIS A 1 105 ? 1.387 8.582 -13.564 1.00 80.75 105 HIS A CA 1
ATOM 806 C C . HIS A 1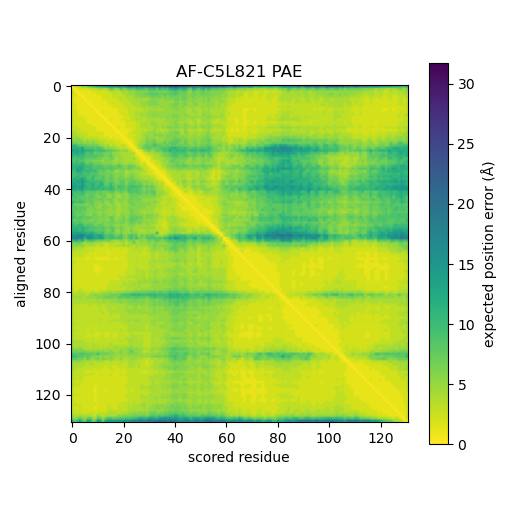 105 ? 2.286 7.379 -13.238 1.00 80.75 105 HIS A C 1
ATOM 808 O O . HIS A 1 105 ? 2.724 6.665 -14.132 1.00 80.75 105 HIS A O 1
ATOM 814 N N . PHE A 1 106 ? 2.537 7.124 -11.949 1.00 76.94 106 PHE A N 1
ATOM 815 C CA . PHE A 1 106 ? 3.375 6.009 -11.499 1.00 76.94 106 PHE A CA 1
ATOM 816 C C . PHE A 1 106 ? 2.703 4.643 -11.711 1.00 76.94 106 PHE A C 1
ATOM 818 O O . PHE A 1 106 ? 3.368 3.617 -11.807 1.00 76.94 106 PHE A O 1
ATOM 825 N N . HIS A 1 107 ? 1.371 4.635 -11.737 1.00 83.94 107 HIS A N 1
ATOM 826 C CA . HIS A 1 107 ? 0.513 3.476 -11.958 1.00 83.94 107 HIS A CA 1
ATOM 827 C C . HIS A 1 107 ? -0.713 3.906 -12.762 1.00 83.94 107 HIS A C 1
ATOM 829 O O . HIS A 1 107 ? -1.115 5.074 -12.702 1.00 83.94 107 HIS A O 1
ATOM 835 N N . TYR A 1 108 ? -1.374 2.968 -13.446 1.00 88.69 108 TYR A N 1
ATOM 836 C CA . TYR A 1 108 ? -2.705 3.263 -13.961 1.00 88.69 108 TYR A CA 1
ATOM 837 C C . TYR A 1 108 ? -3.676 3.467 -12.799 1.00 88.69 108 TYR A C 1
ATOM 839 O O . TYR A 1 108 ? -3.616 2.786 -11.773 1.00 88.69 108 TYR A O 1
ATOM 847 N N . THR A 1 109 ? -4.633 4.376 -12.981 1.00 91.44 109 THR A N 1
ATOM 848 C CA . THR A 1 109 ? -5.704 4.624 -12.006 1.00 91.44 109 THR A CA 1
ATOM 849 C C . THR A 1 109 ? -6.423 3.331 -11.613 1.00 91.44 109 THR A C 1
ATOM 851 O O . THR A 1 109 ? -6.744 3.136 -10.443 1.00 91.44 109 THR A O 1
ATOM 854 N N . LEU A 1 110 ? -6.617 2.414 -12.569 1.00 91.00 110 LEU A N 1
ATOM 855 C CA . LEU A 1 110 ? -7.231 1.109 -12.321 1.00 91.00 110 LEU A CA 1
ATOM 856 C C . LEU A 1 110 ? -6.412 0.244 -11.354 1.00 91.00 110 LEU A C 1
ATOM 858 O O . LEU A 1 110 ? -7.000 -0.376 -10.471 1.00 91.00 110 LEU A O 1
ATOM 862 N N . ASP A 1 111 ? -5.080 0.252 -11.446 1.00 91.19 111 ASP A N 1
ATOM 863 C CA . ASP A 1 111 ? -4.201 -0.525 -10.560 1.00 91.19 111 ASP A CA 1
ATOM 864 C C . ASP A 1 111 ? -4.293 -0.029 -9.115 1.00 91.19 111 ASP A C 1
ATOM 866 O O . ASP A 1 111 ? -4.281 -0.819 -8.165 1.00 91.19 111 ASP A O 1
ATOM 870 N N . VAL A 1 112 ? -4.402 1.295 -8.959 1.00 93.31 112 VAL A N 1
ATOM 871 C CA . VAL A 1 112 ? -4.571 1.968 -7.667 1.00 93.31 112 VAL A CA 1
ATOM 872 C C . VAL A 1 112 ? -5.936 1.625 -7.075 1.00 93.31 112 VAL A C 1
ATOM 874 O O . VAL A 1 112 ? -6.016 1.175 -5.931 1.00 93.31 112 VAL A O 1
ATOM 877 N N . MET A 1 113 ? -7.011 1.780 -7.853 1.00 94.56 113 MET A N 1
ATOM 878 C CA . MET A 1 113 ? -8.377 1.477 -7.413 1.00 94.56 113 MET A CA 1
ATOM 879 C C . MET A 1 113 ? -8.551 -0.000 -7.055 1.00 94.56 113 MET A C 1
ATOM 881 O O . MET A 1 113 ? -9.153 -0.310 -6.027 1.00 94.56 113 MET A O 1
ATOM 885 N N . TYR A 1 114 ? -7.989 -0.907 -7.856 1.00 93.81 114 TYR A N 1
ATOM 886 C CA . TYR A 1 114 ? -7.997 -2.341 -7.578 1.00 93.81 114 TYR A CA 1
ATOM 887 C C . TYR A 1 114 ? -7.266 -2.653 -6.268 1.00 93.81 114 TYR A C 1
ATOM 889 O O . TYR A 1 114 ? -7.805 -3.346 -5.403 1.00 93.81 114 TYR A O 1
ATOM 897 N N . GLY A 1 115 ? -6.079 -2.065 -6.072 1.00 94.00 115 GLY A N 1
ATOM 898 C CA . GLY A 1 115 ? -5.312 -2.206 -4.838 1.00 94.00 115 GLY A CA 1
ATOM 899 C C . GLY A 1 115 ? -6.085 -1.747 -3.601 1.00 94.00 115 GLY A C 1
ATOM 900 O O . GLY A 1 115 ? -6.124 -2.470 -2.603 1.00 94.00 115 GLY A O 1
ATOM 901 N N . VAL A 1 116 ? -6.752 -0.592 -3.675 1.00 96.69 116 VAL A N 1
ATOM 902 C CA . VAL A 1 116 ? -7.619 -0.081 -2.598 1.00 96.69 116 VAL A CA 1
ATOM 903 C C . VAL A 1 116 ? -8.791 -1.029 -2.346 1.00 96.69 116 VAL A C 1
ATOM 905 O O . VAL A 1 116 ? -9.024 -1.415 -1.201 1.00 96.69 116 VAL A O 1
ATOM 908 N N . ALA A 1 117 ? -9.512 -1.436 -3.394 1.00 96.50 117 ALA A N 1
ATOM 909 C CA . ALA A 1 117 ? -10.714 -2.257 -3.277 1.00 96.50 117 ALA A CA 1
ATOM 910 C C . ALA A 1 117 ? -10.423 -3.620 -2.637 1.00 96.50 117 ALA A C 1
ATOM 912 O O . ALA A 1 117 ? -11.060 -3.980 -1.646 1.00 96.50 117 ALA A O 1
ATOM 913 N N . VAL A 1 118 ? -9.429 -4.354 -3.146 1.00 95.94 118 VAL A N 1
ATOM 914 C CA . VAL A 1 118 ? -9.061 -5.676 -2.614 1.00 95.94 118 VAL A CA 1
ATOM 915 C C . VAL A 1 118 ? -8.592 -5.565 -1.166 1.00 95.94 118 VAL A C 1
ATOM 917 O O . VAL A 1 118 ? -9.023 -6.340 -0.314 1.00 95.94 118 VAL A O 1
ATOM 920 N N . THR A 1 119 ? -7.759 -4.568 -0.863 1.00 96.75 119 THR A N 1
ATOM 921 C CA . THR A 1 119 ? -7.235 -4.359 0.493 1.00 96.75 119 THR A CA 1
ATOM 922 C C . THR A 1 119 ? -8.343 -3.997 1.478 1.00 96.75 119 THR A C 1
ATOM 924 O O . THR A 1 119 ? -8.399 -4.545 2.581 1.00 96.75 119 THR A O 1
ATOM 927 N N . PHE A 1 120 ? -9.258 -3.110 1.082 1.00 96.94 120 PHE A N 1
ATOM 928 C CA . PHE A 1 120 ? -10.411 -2.732 1.891 1.00 96.94 120 PHE A CA 1
ATOM 929 C C . PHE A 1 120 ? -11.323 -3.936 2.146 1.00 96.94 120 PHE A C 1
ATOM 931 O O . PHE A 1 120 ? -11.674 -4.207 3.293 1.00 96.94 120 PHE A O 1
ATOM 938 N N . ILE A 1 121 ? -11.665 -4.702 1.107 1.00 96.69 121 ILE A N 1
ATOM 939 C CA . ILE A 1 121 ? -12.498 -5.905 1.234 1.00 96.69 121 ILE A CA 1
ATOM 940 C C . ILE A 1 121 ? -11.830 -6.920 2.166 1.00 96.69 121 ILE A C 1
ATOM 942 O O . ILE A 1 121 ? -12.471 -7.382 3.109 1.00 96.69 121 ILE A O 1
ATOM 946 N N . ALA A 1 122 ? -10.543 -7.215 1.968 1.00 95.75 122 ALA A N 1
ATOM 947 C CA . ALA A 1 122 ? -9.792 -8.134 2.820 1.00 95.75 122 ALA A CA 1
ATOM 948 C C . ALA A 1 122 ? -9.798 -7.682 4.289 1.00 95.75 122 ALA A C 1
ATOM 950 O O . ALA A 1 122 ? -10.056 -8.485 5.187 1.00 95.75 122 ALA A O 1
ATOM 951 N N . TRP A 1 123 ? -9.596 -6.385 4.541 1.00 96.25 123 TRP A N 1
ATOM 952 C CA . TRP A 1 123 ? -9.665 -5.807 5.882 1.00 96.25 123 TRP A CA 1
ATOM 953 C C . TRP A 1 123 ? -11.039 -5.991 6.533 1.00 96.25 123 TRP A C 1
ATOM 955 O O . TRP A 1 123 ? -11.128 -6.429 7.685 1.00 96.25 123 TRP A O 1
ATOM 965 N N . ARG A 1 124 ? -12.115 -5.670 5.804 1.00 95.44 124 ARG A N 1
ATOM 966 C CA . ARG A 1 124 ? -13.494 -5.776 6.303 1.00 95.44 124 ARG A CA 1
ATOM 967 C C . ARG A 1 124 ? -13.902 -7.225 6.544 1.00 95.44 124 ARG A C 1
ATOM 969 O O . ARG A 1 124 ? -14.482 -7.499 7.591 1.00 95.44 124 ARG A O 1
ATOM 976 N N . LEU A 1 125 ? -13.570 -8.139 5.632 1.00 95.62 125 LEU A N 1
ATOM 977 C CA . LEU A 1 125 ? -13.836 -9.572 5.783 1.00 95.62 125 LEU A CA 1
ATOM 978 C C . LEU A 1 125 ? -13.094 -10.152 6.986 1.00 95.62 125 LEU A C 1
ATOM 980 O O . LEU A 1 125 ? -13.700 -10.851 7.792 1.00 95.62 125 LEU A O 1
ATOM 984 N N . TYR A 1 126 ? -11.817 -9.807 7.158 1.00 94.69 126 TYR A N 1
ATOM 985 C CA . TYR A 1 126 ? -11.027 -10.255 8.303 1.00 94.69 126 TYR A CA 1
ATOM 986 C C . TYR A 1 126 ? -11.638 -9.806 9.636 1.00 94.69 126 TYR A C 1
ATOM 988 O O . TYR A 1 126 ? -11.809 -10.615 10.543 1.00 94.69 126 TYR A O 1
ATOM 996 N N . HIS A 1 127 ? -12.018 -8.531 9.758 1.00 93.50 127 HIS A N 1
ATOM 997 C CA . HIS A 1 127 ? -12.630 -8.023 10.990 1.00 93.50 127 HIS A CA 1
ATOM 998 C C . HIS A 1 127 ? -14.066 -8.511 11.191 1.00 93.50 127 HIS A C 1
ATOM 1000 O O . HIS A 1 127 ? -14.511 -8.584 12.330 1.00 93.50 127 HIS A O 1
ATOM 1006 N N . TYR A 1 128 ? -14.790 -8.851 10.122 1.00 94.06 128 TYR A N 1
ATOM 1007 C CA . TYR A 1 128 ? -16.100 -9.491 10.221 1.00 94.06 128 TYR A CA 1
ATOM 1008 C C . TYR A 1 128 ? -15.988 -10.934 10.728 1.00 94.06 128 TYR A C 1
ATOM 1010 O O . TYR A 1 128 ? -16.736 -11.307 11.621 1.00 94.06 128 TYR A O 1
ATOM 1018 N N . ALA A 1 129 ? -15.032 -11.713 10.213 1.00 93.56 129 ALA A N 1
ATOM 1019 C CA . ALA A 1 129 ? -14.805 -13.104 10.611 1.00 93.56 129 ALA A CA 1
ATOM 1020 C C . ALA A 1 129 ? -14.222 -13.261 12.028 1.00 93.56 129 ALA A C 1
ATOM 1022 O O . ALA A 1 129 ? -14.322 -14.330 12.617 1.00 93.56 129 ALA A O 1
ATOM 1023 N N . MET A 1 130 ? -13.585 -12.211 12.553 1.00 86.19 130 MET A N 1
ATOM 1024 C CA . MET A 1 130 ? -12.988 -12.174 13.894 1.00 86.19 130 MET A CA 1
ATOM 1025 C C . MET A 1 130 ? -13.911 -11.554 14.962 1.00 86.19 130 MET A C 1
ATOM 1027 O O . MET A 1 130 ? -13.447 -11.317 16.080 1.00 86.19 130 MET A O 1
ATOM 1031 N N . LYS A 1 131 ? -15.164 -11.230 14.613 1.00 64.00 131 LYS A N 1
ATOM 1032 C CA . LYS A 1 131 ? -16.223 -10.940 15.591 1.00 64.00 131 LYS A CA 1
ATOM 1033 C C . LYS A 1 131 ? -16.728 -12.236 16.204 1.00 64.00 131 LYS A C 1
ATOM 1035 O O . LYS A 1 131 ? -16.994 -12.200 17.423 1.00 64.00 131 LYS A O 1
#

Sequence (131 aa):
TIVLKRTLLLGAIGYTGRALSVPMTQLPNPDASCKAILDWDHPLISILLVPFGLAHTCADVFYSGHSISVTLATMVWWDYTSSIASRLFGLFWGLFTLLVIMSTHFHYTLDVMYGVAVTFIAWRLYHYAMK

Mean predicted aligned error: 4.84 Å

Radius of gyration: 16.05 Å; Cα contacts (8 Å, |Δi|>4): 133; chains: 1; bounding box: 40×28×41 Å

Nearest PDB structures (foldseek):
  7m4u-assembly1_t  TM=5.629E-01  e=2.437E+00  Acinetobacter baumannii AB0057
  8fzd-assembly1_t  TM=5.608E-01  e=6.042E+00  Escherichia coli
  6vfi-assembly1_A  TM=5.444E-01  e=9.514E+00  synthetic construct

Organism: Perkinsus marinus (strain ATCC 50983 / TXsc) (NCBI:txid423536)

InterPro domains:
  IPR025749 Sphingomyelin synthase-like domain [PF14360] (57-128)
  IPR045221 Sphingomyelin synthase-like [PTHR21290] (2-129)

Secondary structure (DSSP, 8-state):
-HHHHHHHHHHHHHHHHHHHHHHH--PBPS-TT---B--SSSHHHHHHHGGGTSSB-SB---S-HHHHHHHHHHHHHHHH---HHHHHHHHHHHHHHHHHHHHTTSS-HHHHHHHHHHHHHHHHHHHHHT-

Foldseek 3Di:
DVLVVLLVVLLVVLVVVVVVVQVVDWDAQLDPPDDWFADPVCRVVLVVCPVVVNTDDRTGCAQPSVLLNLLSQLVSQQPVDDDPVSNVVSVVVSVVSLVVCCVVSRDPNNNNVVNNVSSVVSSVVVVVVVD

Solvent-accessible surface area (backbone atoms only — not comparable to full-atom values): 7228 Å² total; per-residue (Å²): 115,68,67,60,53,52,52,51,51,55,47,48,54,53,53,50,53,28,66,59,41,38,79,75,46,86,46,79,46,76,49,85,82,61,73,63,46,69,52,79,92,45,52,70,60,29,60,70,29,35,88,74,69,77,16,46,74,48,61,35,58,58,50,26,66,67,31,37,54,41,45,51,52,28,49,51,40,47,75,75,47,85,52,65,69,58,29,52,48,36,47,52,53,34,53,51,52,54,50,50,46,45,72,67,40,77,36,54,63,65,21,37,53,50,17,35,51,56,46,50,48,51,52,52,51,52,58,60,75,72,107

pLDDT: mean 89.78, std 6.83, range [64.0, 97.25]